Protein AF-A0A6I1VU83-F1 (afdb_monomer)

pLDDT: mean 88.26, std 11.12, range [54.12, 98.25]

Nearest PDB structures (foldseek):
  5idm-assembly2_B  TM=8.185E-01  e=9.676E-09  Caulobacter vibrioides
  8vc9-assembly3_F  TM=8.197E-01  e=4.153E-09  Leptospira interrogans serovar Copenhageni
  8g3a-assembly1_E  TM=8.175E-01  e=7.106E-08  Bacillus subtilis subsp. subtilis str. 168
  8upk-assembly1_A  TM=7.987E-01  e=4.353E-07  Stigmatella aurantiaca
  7ebg-assembly1_B  TM=7.450E-01  e=4.880E-06  Homo sapiens

Secondary structure (DSSP, 8-state):
---S-EES-HHHHHHHHHHHHHHHHHH-SSS-EEEEEEEEEE-SSEEEEEEEEEE-SS---HHHHTTTTSTT---GGGTTS----S-HHHHHHHHHHHTT-EEEEEEETTTEEEEEEEEEEEEP-------SSPPPPS-EE----SSHHHHHHHHHHHHHTT-EE-

Foldseek 3Di:
DDDLDFDDDPPLVVLLVVLLVVVQVQFAPDDDWDWDKDWPDDDPWKTKIKIKIWHQGQWADPVCVVCLLPFQDDGPVCPPGPDDSSCSNVSSVVSQVVQVKDWDKDTDGNRTIMIMIIGITTDDPDPPDPNPDAADDQEEAEDDDPDPVVLVVVCVVNVVSNYNYD

Radius of gyration: 18.26 Å; Cα contacts (8 Å, |Δi|>4): 267; chains: 1; bounding box: 37×43×47 Å

Sequence (166 aa):
TVPEWLSGDVTRIRQILNNLLNNALKFTDNGKIVLRLKMDSRDDERVLLHWQVSDTGKGIAIEEQARLFEPFYQVESAKNVVAGTGLGLSICKRLMHLMNGSMRLVSEPGLGSSFTLYLPLEQVRDKEHPSPMGDLAPSVVYVVSPLRELAECYCGWLRRWGARAH

Structure (mmCIF, N/CA/C/O backbone):
data_AF-A0A6I1VU83-F1
#
_entry.id   AF-A0A6I1VU83-F1
#
loop_
_atom_site.group_PDB
_atom_site.id
_atom_site.type_symbol
_atom_site.label_atom_id
_atom_site.label_alt_id
_atom_site.label_comp_id
_atom_site.label_asym_id
_atom_site.label_entity_id
_atom_site.label_seq_id
_atom_site.pdbx_PDB_ins_code
_atom_site.Cartn_x
_atom_site.Cartn_y
_atom_site.Cartn_z
_atom_site.occupancy
_atom_site.B_iso_or_equiv
_atom_site.auth_seq_id
_atom_site.auth_comp_id
_atom_site.auth_asym_id
_atom_site.auth_atom_id
_atom_site.pdbx_PDB_model_num
ATOM 1 N N . THR A 1 1 ? 1.293 -4.653 -17.771 1.00 72.06 1 THR A N 1
ATOM 2 C CA . THR A 1 1 ? 2.085 -5.068 -16.592 1.00 72.06 1 THR A CA 1
ATOM 3 C C . THR A 1 1 ? 2.848 -3.865 -16.072 1.00 72.06 1 THR A C 1
ATOM 5 O O . THR A 1 1 ? 3.106 -2.955 -16.849 1.00 72.06 1 THR A O 1
ATOM 8 N N . VAL A 1 2 ? 3.140 -3.813 -14.770 1.00 84.62 2 VAL A N 1
ATOM 9 C CA . VAL A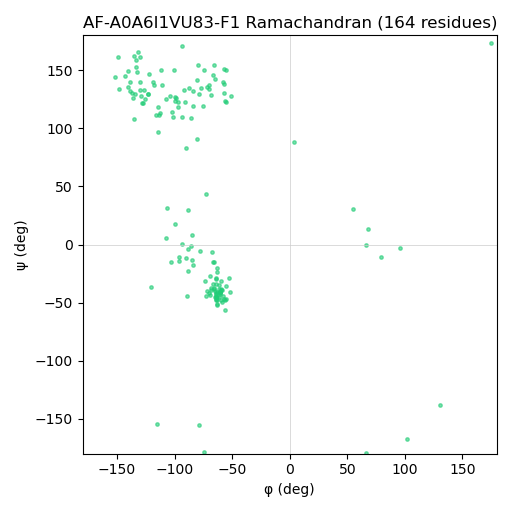 1 2 ? 3.918 -2.712 -14.169 1.00 84.62 2 VAL A CA 1
ATOM 10 C C . VAL A 1 2 ? 5.378 -2.816 -14.640 1.00 84.62 2 VAL A C 1
ATOM 12 O O . VAL A 1 2 ? 5.904 -3.935 -14.602 1.00 84.62 2 VAL A O 1
ATOM 15 N N . PRO A 1 3 ? 6.030 -1.718 -15.076 1.00 85.94 3 PRO A N 1
ATOM 16 C CA . PRO A 1 3 ? 7.446 -1.740 -15.449 1.00 85.94 3 PRO A CA 1
ATOM 17 C C . PRO A 1 3 ? 8.347 -2.271 -14.327 1.00 85.94 3 PRO A C 1
ATOM 19 O O . PRO A 1 3 ? 8.026 -2.142 -13.148 1.00 85.94 3 PRO A O 1
ATOM 22 N N . GLU A 1 4 ? 9.469 -2.892 -14.692 1.00 82.56 4 GLU A N 1
ATOM 23 C CA . GLU A 1 4 ? 10.449 -3.407 -13.721 1.00 82.56 4 GLU A CA 1
ATOM 24 C C . GLU A 1 4 ? 11.164 -2.276 -12.981 1.00 82.56 4 GLU A C 1
ATOM 26 O O . GLU A 1 4 ? 11.379 -2.364 -11.774 1.00 82.56 4 GLU A O 1
ATOM 31 N N . TRP A 1 5 ? 11.480 -1.207 -13.712 1.00 87.31 5 TRP A N 1
ATOM 32 C CA . TRP A 1 5 ? 12.282 -0.090 -13.241 1.00 87.31 5 TRP A CA 1
ATOM 33 C C . TRP A 1 5 ? 11.583 1.227 -13.547 1.00 87.31 5 TRP A C 1
ATOM 35 O O . TRP A 1 5 ? 11.084 1.452 -14.651 1.00 87.31 5 TRP A O 1
ATOM 45 N N . LEU A 1 6 ? 11.539 2.086 -12.536 1.00 91.94 6 LEU A N 1
ATOM 46 C CA . LEU A 1 6 ? 11.004 3.441 -12.585 1.00 91.94 6 LEU A CA 1
ATOM 47 C C . LEU A 1 6 ? 11.921 4.338 -11.753 1.00 91.94 6 LEU A C 1
ATOM 49 O O . LEU A 1 6 ? 12.518 3.882 -10.776 1.00 91.94 6 LEU A O 1
ATOM 53 N N . SER A 1 7 ? 12.015 5.605 -12.133 1.00 92.31 7 SER A N 1
ATOM 54 C CA . SER A 1 7 ? 12.770 6.617 -11.400 1.00 92.31 7 SER A CA 1
ATOM 55 C C . SER A 1 7 ? 11.863 7.329 -10.391 1.00 92.31 7 SER A C 1
ATOM 57 O O . SER A 1 7 ? 10.731 7.711 -10.702 1.00 92.31 7 SER A O 1
ATOM 59 N N . GLY A 1 8 ? 12.350 7.479 -9.157 1.00 92.50 8 GLY A N 1
ATOM 60 C CA . GLY A 1 8 ? 11.639 8.130 -8.058 1.00 92.50 8 GLY A CA 1
ATOM 61 C C . GLY A 1 8 ? 12.396 8.045 -6.730 1.00 92.50 8 GLY A C 1
ATOM 62 O O . GLY 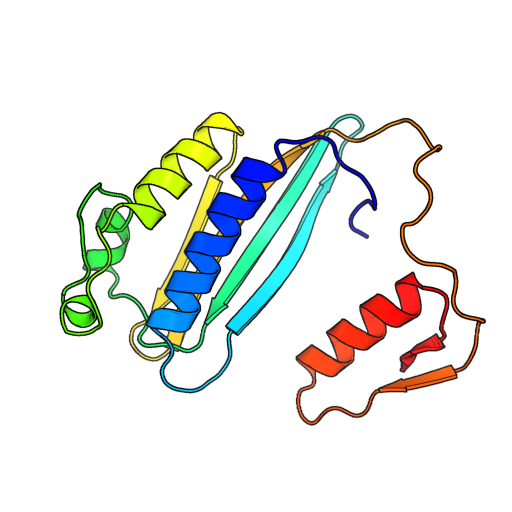A 1 8 ? 13.409 7.355 -6.612 1.00 92.50 8 GLY A O 1
ATOM 63 N N . ASP A 1 9 ? 11.895 8.728 -5.698 1.00 95.25 9 ASP A N 1
ATOM 64 C CA . ASP A 1 9 ? 12.505 8.699 -4.364 1.00 95.25 9 ASP A CA 1
ATOM 65 C C . ASP A 1 9 ? 12.089 7.436 -3.589 1.00 95.25 9 ASP A C 1
ATOM 67 O O . ASP A 1 9 ? 11.090 7.396 -2.861 1.00 95.25 9 ASP A O 1
ATOM 71 N N . VAL A 1 10 ? 12.893 6.382 -3.734 1.00 94.00 10 VAL A N 1
ATOM 72 C CA . VAL A 1 10 ? 12.683 5.078 -3.085 1.00 94.00 10 VAL A CA 1
ATOM 73 C C . VAL A 1 10 ? 12.563 5.204 -1.562 1.00 94.00 10 VAL A C 1
ATOM 75 O O . VAL A 1 10 ? 11.782 4.481 -0.937 1.00 94.00 10 VAL A O 1
ATOM 78 N N . THR A 1 11 ? 13.312 6.123 -0.947 1.00 95.94 11 THR A N 1
ATOM 79 C CA . THR A 1 11 ? 13.321 6.292 0.511 1.00 95.94 11 THR A CA 1
ATOM 80 C C . THR A 1 11 ? 11.991 6.856 0.993 1.00 95.94 11 THR A C 1
ATOM 82 O O . THR A 1 11 ? 11.426 6.348 1.964 1.00 95.94 11 THR A O 1
ATOM 85 N N . ARG A 1 12 ? 11.445 7.862 0.299 1.00 96.50 12 ARG A N 1
ATOM 86 C CA . ARG A 1 12 ? 10.154 8.472 0.662 1.00 96.50 12 ARG A CA 1
ATOM 87 C C . ARG A 1 12 ? 8.977 7.565 0.359 1.00 96.50 12 ARG A C 1
ATOM 89 O O . ARG A 1 12 ? 8.090 7.453 1.201 1.00 96.50 12 ARG A O 1
ATOM 96 N N . ILE A 1 13 ? 8.998 6.853 -0.766 1.00 96.62 13 ILE A N 1
ATOM 97 C CA . ILE A 1 13 ? 7.967 5.856 -1.082 1.00 96.62 13 ILE A CA 1
ATOM 98 C C . ILE A 1 13 ? 7.933 4.780 0.010 1.00 96.62 13 ILE A C 1
ATOM 100 O O . ILE A 1 13 ? 6.878 4.518 0.588 1.00 96.62 13 ILE A O 1
ATOM 104 N N . ARG A 1 14 ? 9.094 4.218 0.375 1.00 96.19 14 ARG A N 1
ATOM 105 C CA . ARG A 1 14 ? 9.196 3.233 1.463 1.00 96.19 14 ARG A CA 1
ATOM 106 C C . ARG A 1 14 ? 8.707 3.799 2.796 1.00 96.19 14 ARG A C 1
ATOM 108 O O . ARG A 1 14 ? 8.029 3.096 3.536 1.00 96.19 14 ARG A O 1
ATOM 115 N N . GLN A 1 15 ? 9.012 5.061 3.094 1.00 96.38 15 GLN A N 1
ATOM 116 C CA . GLN A 1 15 ? 8.552 5.728 4.312 1.00 96.38 15 GLN A CA 1
ATOM 117 C C . GLN A 1 15 ? 7.019 5.807 4.383 1.00 96.38 15 GLN A C 1
ATOM 119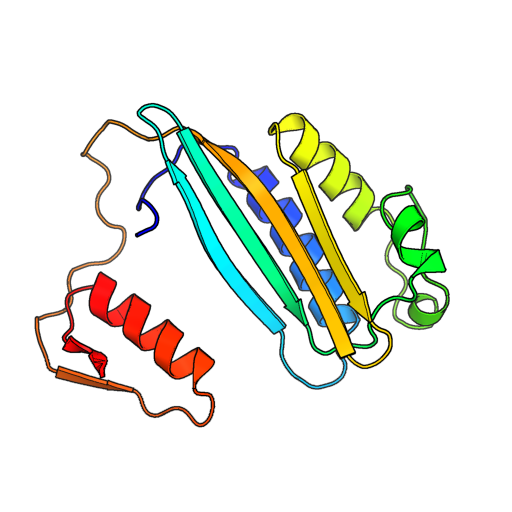 O O . GLN A 1 15 ? 6.451 5.483 5.427 1.00 96.38 15 GLN A O 1
ATOM 124 N N . ILE A 1 16 ? 6.352 6.190 3.287 1.00 96.75 16 ILE A N 1
ATOM 125 C CA . ILE A 1 16 ? 4.882 6.229 3.220 1.00 96.75 16 ILE A CA 1
ATOM 126 C C . ILE A 1 16 ? 4.311 4.820 3.397 1.00 96.75 16 ILE A C 1
ATOM 128 O O . ILE A 1 16 ? 3.467 4.604 4.264 1.00 96.75 16 ILE A O 1
ATOM 132 N N . LEU A 1 17 ? 4.801 3.845 2.625 1.00 97.38 17 LEU A N 1
ATOM 133 C CA . LEU A 1 17 ? 4.292 2.470 2.669 1.00 97.38 17 LEU A CA 1
ATOM 134 C C . LEU A 1 17 ? 4.467 1.832 4.049 1.00 97.38 17 LEU A C 1
ATOM 136 O O . LEU A 1 17 ? 3.526 1.230 4.559 1.00 97.38 17 LEU A O 1
ATOM 140 N N . ASN A 1 18 ? 5.622 2.020 4.688 1.00 95.81 18 ASN A N 1
ATOM 141 C CA . ASN A 1 18 ? 5.858 1.534 6.046 1.00 95.81 18 ASN A CA 1
ATOM 142 C C . ASN A 1 18 ? 4.897 2.172 7.047 1.00 95.81 18 ASN A C 1
ATOM 144 O O . ASN A 1 18 ? 4.432 1.492 7.956 1.00 95.81 18 ASN A O 1
ATOM 148 N N . ASN A 1 19 ? 4.570 3.458 6.897 1.00 94.94 19 ASN A N 1
ATOM 149 C CA . ASN A 1 19 ? 3.601 4.084 7.785 1.00 94.94 19 ASN A CA 1
ATOM 150 C C . ASN A 1 19 ? 2.201 3.480 7.623 1.00 94.94 19 ASN A C 1
ATOM 152 O O . ASN A 1 19 ? 1.569 3.151 8.623 1.00 94.94 19 ASN A O 1
ATOM 156 N N . LEU A 1 20 ? 1.749 3.288 6.382 1.00 96.19 20 LEU A N 1
ATOM 157 C CA . LEU A 1 20 ? 0.449 2.678 6.103 1.00 96.19 20 LEU A CA 1
ATOM 158 C C . LEU A 1 20 ? 0.384 1.228 6.604 1.00 96.19 20 LEU A C 1
ATOM 160 O O . LEU A 1 20 ? -0.582 0.856 7.265 1.00 96.19 20 LEU A O 1
ATOM 164 N N . LEU A 1 21 ? 1.427 0.430 6.356 1.00 96.56 21 LEU A N 1
ATOM 165 C CA . LEU A 1 21 ? 1.519 -0.958 6.823 1.00 96.56 21 LEU A CA 1
ATOM 166 C C . LEU A 1 21 ? 1.568 -1.056 8.351 1.00 96.56 21 LEU A C 1
ATOM 168 O O . LEU A 1 21 ? 0.892 -1.901 8.928 1.00 96.56 21 LEU A O 1
ATOM 172 N N . ASN A 1 22 ? 2.321 -0.178 9.016 1.00 93.31 22 ASN A N 1
ATOM 173 C CA . ASN A 1 22 ? 2.373 -0.147 10.477 1.00 93.31 22 ASN A CA 1
ATOM 174 C C . ASN A 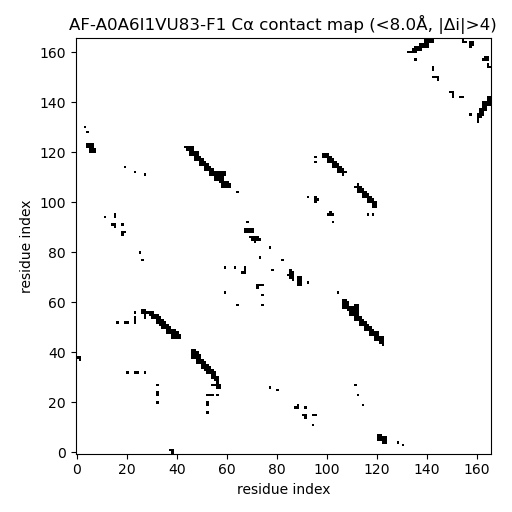1 22 ? 1.029 0.263 11.085 1.00 93.31 22 ASN A C 1
ATOM 176 O O . ASN A 1 22 ? 0.642 -0.293 12.109 1.00 93.31 22 ASN A O 1
ATOM 180 N N . ASN A 1 23 ? 0.300 1.194 10.460 1.00 92.38 23 ASN A N 1
ATOM 181 C CA . ASN A 1 23 ? -1.059 1.526 10.890 1.00 92.38 23 ASN A CA 1
ATOM 182 C C . ASN A 1 23 ? -1.981 0.306 10.732 1.00 92.38 23 ASN A C 1
ATOM 184 O O . ASN A 1 23 ? -2.660 -0.062 11.684 1.00 92.38 23 ASN A O 1
ATOM 188 N N . ALA A 1 24 ? -1.944 -0.368 9.579 1.00 94.12 24 ALA A N 1
ATOM 189 C CA . ALA A 1 24 ? -2.725 -1.580 9.339 1.00 94.12 24 ALA A CA 1
ATOM 190 C C . ALA A 1 24 ? -2.426 -2.678 10.380 1.00 94.12 24 ALA A C 1
ATOM 192 O O . ALA A 1 24 ? -3.355 -3.234 10.962 1.00 94.12 24 ALA A O 1
ATOM 193 N N . LEU A 1 25 ? -1.144 -2.940 10.674 1.00 92.69 25 LEU A N 1
ATOM 194 C CA . LEU A 1 25 ? -0.708 -3.906 11.695 1.00 92.69 25 LEU A CA 1
ATOM 195 C C . LEU A 1 25 ? -1.166 -3.511 13.097 1.00 92.69 25 LEU A C 1
ATOM 197 O O . LEU A 1 25 ? -1.603 -4.360 13.865 1.00 92.69 25 LEU A O 1
ATOM 201 N N . LYS A 1 26 ? -1.088 -2.222 13.432 1.00 88.94 26 LYS A N 1
ATOM 202 C CA . LYS A 1 26 ? -1.486 -1.713 14.745 1.00 88.94 26 LYS A CA 1
ATOM 203 C C . LYS A 1 26 ? -2.993 -1.844 14.998 1.00 88.94 26 LYS A C 1
ATOM 205 O O . LYS A 1 26 ? -3.395 -2.015 16.146 1.00 88.94 26 LYS A O 1
ATOM 210 N N . PHE A 1 27 ? -3.822 -1.702 13.964 1.00 89.88 27 PHE A N 1
ATOM 211 C CA . PHE A 1 27 ? -5.283 -1.612 14.102 1.00 89.88 27 PHE A CA 1
ATOM 212 C C . PHE A 1 27 ? -6.045 -2.856 13.630 1.00 89.88 27 PHE A C 1
ATOM 214 O O . PHE A 1 27 ? -7.280 -2.861 13.657 1.00 89.88 27 PHE A O 1
ATOM 221 N N . THR A 1 28 ? -5.321 -3.911 13.254 1.00 93.06 28 THR A N 1
ATOM 222 C CA . THR A 1 28 ? -5.880 -5.212 12.873 1.00 93.06 28 THR A CA 1
ATOM 223 C C . THR A 1 28 ? -5.461 -6.262 13.888 1.00 93.06 28 THR A C 1
ATOM 225 O O . THR A 1 28 ? -4.370 -6.814 13.796 1.00 93.06 28 THR A O 1
ATOM 228 N N . ASP A 1 29 ? -6.338 -6.542 14.853 1.00 89.38 29 ASP A N 1
ATOM 229 C CA . ASP A 1 29 ? -6.063 -7.532 15.903 1.00 89.38 29 ASP A CA 1
ATOM 230 C C . ASP A 1 29 ? -6.055 -8.964 15.332 1.00 89.38 29 ASP A C 1
ATOM 232 O O . ASP A 1 29 ? -5.194 -9.773 15.662 1.00 89.38 29 ASP A O 1
ATOM 236 N N . ASN A 1 30 ? -7.004 -9.269 14.441 1.00 89.88 30 ASN A N 1
ATOM 237 C CA . ASN A 1 30 ? -7.094 -10.527 13.701 1.00 89.88 30 ASN A CA 1
ATOM 238 C C . ASN A 1 30 ? -7.590 -10.252 12.279 1.00 89.88 30 ASN A C 1
ATOM 240 O O . ASN A 1 30 ? -8.441 -9.388 12.074 1.00 89.88 30 ASN A O 1
ATOM 244 N N . GLY A 1 31 ? -7.098 -11.016 11.304 1.00 91.50 31 GLY A N 1
ATOM 245 C CA . GLY A 1 31 ? -7.550 -10.930 9.918 1.00 91.50 31 GLY A CA 1
ATOM 246 C C . GLY A 1 31 ? -6.394 -10.828 8.935 1.00 91.50 31 GLY A C 1
ATOM 247 O O . GLY A 1 31 ? -5.408 -11.553 9.064 1.00 91.50 31 GLY A O 1
ATOM 248 N N . LYS A 1 32 ? -6.528 -9.970 7.920 1.00 91.75 32 LYS A N 1
ATOM 249 C CA . LYS A 1 32 ? -5.548 -9.864 6.834 1.00 91.75 32 LYS A CA 1
ATOM 250 C C . LYS A 1 32 ? -5.165 -8.426 6.534 1.00 91.75 32 LYS A C 1
ATOM 252 O O . LYS A 1 32 ? -5.987 -7.519 6.615 1.00 91.75 32 LYS A O 1
ATOM 257 N N . ILE A 1 33 ? -3.916 -8.262 6.113 1.00 94.62 33 ILE A N 1
ATOM 258 C CA . ILE A 1 33 ? -3.375 -7.022 5.563 1.00 94.62 33 ILE A CA 1
ATOM 259 C C . ILE A 1 33 ? -2.827 -7.348 4.180 1.00 94.62 33 ILE A C 1
ATOM 261 O O . ILE A 1 33 ? -2.076 -8.308 4.011 1.00 94.62 33 ILE A O 1
ATOM 265 N N . VAL A 1 34 ? -3.218 -6.565 3.180 1.00 93.50 34 VAL A N 1
ATOM 266 C CA . VAL A 1 34 ? -2.875 -6.797 1.778 1.00 93.50 34 VAL A CA 1
ATOM 267 C C . VAL A 1 34 ? -2.285 -5.524 1.184 1.00 93.50 34 VAL A C 1
ATOM 269 O O . VAL A 1 34 ? -2.945 -4.487 1.150 1.00 93.50 34 VAL A O 1
ATOM 272 N N . LEU A 1 35 ? -1.056 -5.622 0.670 1.00 94.75 35 LEU A N 1
ATOM 273 C CA . LEU A 1 35 ? -0.431 -4.598 -0.164 1.00 94.75 35 LEU A CA 1
ATOM 274 C C . LEU A 1 35 ? -0.569 -4.993 -1.637 1.00 94.75 35 LEU A C 1
ATOM 276 O O . LEU A 1 35 ? -0.159 -6.083 -2.036 1.00 94.75 35 LEU A O 1
ATOM 280 N N . ARG A 1 36 ? -1.120 -4.099 -2.456 1.00 92.50 36 ARG A N 1
ATOM 281 C CA . ARG A 1 36 ? -1.230 -4.268 -3.909 1.00 92.50 36 ARG A CA 1
ATOM 282 C C . ARG A 1 36 ? -0.541 -3.116 -4.619 1.00 92.50 36 ARG A C 1
ATOM 284 O O . ARG A 1 36 ? -0.582 -1.990 -4.140 1.00 92.50 36 ARG A O 1
ATOM 291 N N . LEU A 1 37 ? 0.036 -3.408 -5.778 1.00 93.25 37 LEU A N 1
ATOM 292 C CA . LEU A 1 37 ? 0.566 -2.419 -6.705 1.00 93.25 37 LEU A CA 1
ATOM 293 C C . LEU A 1 37 ? -0.111 -2.609 -8.057 1.00 93.25 37 LEU A C 1
ATOM 295 O O . LEU A 1 37 ? -0.142 -3.725 -8.582 1.00 93.25 37 LEU A O 1
ATOM 299 N N . LYS A 1 38 ? -0.640 -1.529 -8.623 1.00 92.81 38 LYS A N 1
ATOM 300 C CA . LYS A 1 38 ? -1.172 -1.512 -9.986 1.00 92.81 38 LYS A CA 1
ATOM 301 C C . LYS A 1 38 ? -0.708 -0.262 -10.720 1.00 92.81 38 LYS A C 1
ATOM 303 O O . LYS A 1 38 ? -0.254 0.705 -10.116 1.00 92.81 38 LYS A O 1
ATOM 308 N N . MET A 1 39 ? -0.822 -0.327 -12.038 1.00 94.38 39 MET A N 1
ATOM 309 C CA . MET A 1 39 ? -0.613 0.789 -12.946 1.00 94.38 39 MET A CA 1
ATOM 310 C C . MET A 1 39 ? -1.971 1.217 -13.485 1.00 94.38 39 MET A C 1
ATOM 312 O O . MET A 1 39 ? -2.682 0.374 -14.033 1.00 94.38 39 MET A O 1
ATOM 316 N N . ASP A 1 40 ? -2.301 2.495 -13.331 1.00 94.00 40 ASP A N 1
ATOM 317 C CA . ASP A 1 40 ? -3.552 3.072 -13.832 1.00 94.00 40 ASP A CA 1
ATOM 318 C C . ASP A 1 40 ? -3.394 3.583 -15.258 1.00 94.00 40 ASP A C 1
ATOM 320 O O . ASP A 1 40 ? -4.234 3.323 -16.116 1.00 94.00 40 ASP A O 1
ATOM 324 N N . SER A 1 41 ? -2.294 4.281 -15.529 1.00 93.88 41 SER A N 1
ATOM 325 C CA . SER A 1 41 ? -1.988 4.815 -16.851 1.00 93.88 41 SER A CA 1
ATOM 326 C C . SER A 1 41 ? -0.484 4.881 -17.089 1.00 93.88 41 SER A C 1
ATOM 328 O O . SER A 1 41 ? 0.329 4.803 -16.163 1.00 93.88 41 SER A O 1
ATOM 330 N N . ARG A 1 42 ? -0.118 4.987 -18.364 1.00 93.44 42 ARG A N 1
ATOM 331 C CA . ARG A 1 4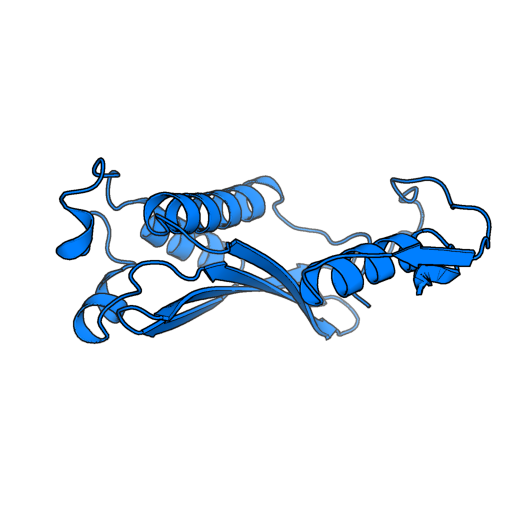2 ? 1.255 5.101 -18.847 1.00 93.44 42 ARG A CA 1
ATOM 332 C C . ARG A 1 42 ? 1.252 5.943 -20.115 1.00 93.44 42 ARG A C 1
ATOM 334 O O . ARG A 1 42 ? 0.435 5.681 -20.995 1.00 93.44 42 ARG A O 1
ATOM 341 N N . ASP A 1 43 ? 2.167 6.897 -20.193 1.00 89.94 43 ASP A N 1
ATOM 342 C CA . ASP A 1 43 ? 2.497 7.638 -21.416 1.00 89.94 43 ASP A CA 1
ATOM 343 C C . ASP A 1 43 ? 3.954 7.337 -21.834 1.00 89.94 43 ASP A C 1
ATOM 345 O O . ASP A 1 43 ? 4.449 6.251 -21.528 1.00 89.94 43 ASP A O 1
ATOM 349 N N . ASP A 1 44 ? 4.634 8.2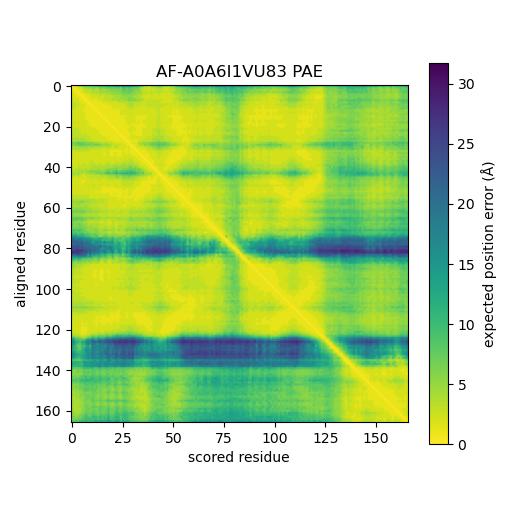27 -22.561 1.00 87.12 44 ASP A N 1
ATOM 350 C CA . ASP A 1 44 ? 6.022 8.034 -23.021 1.00 87.12 44 ASP A CA 1
ATOM 351 C C . ASP A 1 44 ? 7.092 8.440 -21.984 1.00 87.12 44 ASP A C 1
ATOM 353 O O . ASP A 1 44 ? 8.281 8.130 -22.135 1.00 87.12 44 ASP A O 1
ATOM 357 N N . GLU A 1 45 ? 6.701 9.148 -20.925 1.00 91.56 45 GLU A N 1
ATOM 358 C CA . GLU A 1 45 ? 7.610 9.702 -19.916 1.00 91.56 45 GLU A CA 1
ATOM 359 C C . GLU A 1 45 ? 7.314 9.178 -18.518 1.00 91.56 45 GLU A C 1
ATOM 361 O O . GLU A 1 45 ? 8.231 8.937 -17.734 1.00 91.56 45 GLU A O 1
ATOM 366 N N . ARG A 1 46 ? 6.040 8.976 -18.190 1.00 94.06 46 ARG A N 1
ATOM 367 C CA . ARG A 1 46 ? 5.568 8.709 -16.838 1.00 94.06 46 ARG A CA 1
ATOM 368 C C . ARG A 1 46 ? 4.586 7.548 -16.789 1.00 94.06 46 ARG A C 1
ATOM 370 O O . ARG A 1 46 ? 3.959 7.146 -17.769 1.00 94.06 46 ARG A O 1
ATOM 377 N N . VAL A 1 47 ? 4.484 6.987 -15.594 1.00 95.81 47 VAL A N 1
ATOM 378 C CA . VAL A 1 47 ? 3.537 5.940 -15.229 1.00 95.81 47 VAL A CA 1
ATOM 379 C C . VAL A 1 47 ? 2.821 6.377 -13.970 1.00 95.81 47 VAL A C 1
ATOM 381 O O . VAL A 1 47 ? 3.466 6.702 -12.974 1.00 95.81 47 VAL A O 1
ATOM 384 N N . LEU A 1 48 ? 1.492 6.343 -13.990 1.00 97.00 48 LEU A N 1
ATOM 385 C CA . LEU A 1 48 ? 0.702 6.505 -12.781 1.00 97.00 48 LEU A CA 1
ATOM 386 C C . LEU A 1 48 ? 0.558 5.142 -12.109 1.00 97.00 48 LEU A C 1
ATOM 388 O O . LEU A 1 48 ? -0.142 4.254 -12.605 1.00 97.00 48 LEU A O 1
ATOM 392 N N . LEU A 1 49 ? 1.238 4.976 -10.979 1.00 96.88 49 LEU A N 1
ATOM 393 C CA . LEU A 1 49 ? 1.100 3.802 -10.130 1.00 96.88 49 LEU A CA 1
ATOM 394 C C . LEU A 1 49 ? 0.203 4.103 -8.944 1.00 96.88 49 LEU A C 1
ATOM 396 O O . LEU A 1 49 ? 0.218 5.217 -8.418 1.00 96.88 49 LEU A O 1
ATOM 400 N N . HIS A 1 50 ? -0.493 3.073 -8.466 1.00 96.88 50 HIS A N 1
ATOM 401 C CA . HIS A 1 50 ? -1.085 3.112 -7.144 1.00 96.88 50 HIS A CA 1
ATOM 402 C C . HIS A 1 50 ? -0.696 1.917 -6.279 1.00 96.88 50 HIS A C 1
ATOM 404 O O . HIS A 1 50 ? -0.777 0.756 -6.694 1.00 96.88 50 HIS A O 1
ATOM 410 N N . TRP A 1 51 ? -0.310 2.220 -5.040 1.00 97.56 51 TRP A N 1
ATOM 411 C CA . TRP A 1 51 ? -0.141 1.245 -3.972 1.00 97.56 51 TRP A CA 1
ATOM 412 C C . TRP A 1 51 ? -1.366 1.281 -3.079 1.00 97.56 51 TRP A C 1
ATOM 414 O O . TRP A 1 51 ? -1.728 2.335 -2.564 1.00 97.56 51 TRP A O 1
ATOM 424 N N . GLN A 1 52 ? -1.981 0.128 -2.863 1.00 97.69 52 GLN A N 1
ATOM 425 C CA . GLN A 1 52 ? -3.133 -0.013 -1.988 1.00 97.69 52 GLN A CA 1
ATOM 426 C C . GLN A 1 52 ? -2.759 -0.887 -0.793 1.00 97.69 52 GLN A C 1
ATOM 428 O O . GLN A 1 52 ? -2.430 -2.057 -0.975 1.00 97.69 52 GLN A O 1
ATOM 433 N N . VAL A 1 53 ? -2.837 -0.328 0.414 1.00 97.94 53 VAL A N 1
ATOM 434 C CA . VAL A 1 53 ? -2.739 -1.057 1.685 1.00 97.94 53 VAL A CA 1
ATOM 435 C C . VAL A 1 53 ? -4.149 -1.208 2.229 1.00 97.94 53 VAL A C 1
ATOM 437 O O . VAL A 1 53 ? -4.789 -0.208 2.541 1.00 97.94 53 VAL A O 1
ATOM 440 N N . SER A 1 54 ? -4.640 -2.444 2.292 1.00 97.12 54 SER A N 1
ATOM 441 C CA . SER A 1 54 ? -5.962 -2.759 2.841 1.00 97.12 54 SER A CA 1
ATOM 442 C C . SER A 1 54 ? -5.846 -3.683 4.038 1.00 97.12 54 SER A C 1
ATOM 444 O O . SER A 1 54 ? -5.067 -4.632 4.001 1.00 97.12 54 SER A O 1
ATOM 446 N N . ASP A 1 55 ? -6.648 -3.432 5.057 1.00 96.62 55 ASP A N 1
ATOM 447 C CA . ASP A 1 55 ? -6.741 -4.223 6.271 1.00 96.62 55 ASP A CA 1
ATOM 448 C C . ASP A 1 55 ? -8.196 -4.570 6.595 1.00 96.62 55 ASP A C 1
ATOM 450 O O . ASP A 1 55 ? -9.120 -3.943 6.080 1.00 96.62 55 ASP A O 1
ATOM 454 N N . THR A 1 56 ? -8.392 -5.584 7.434 1.00 96.31 56 THR A N 1
ATOM 455 C CA . THR A 1 56 ? -9.703 -5.973 7.982 1.00 96.31 56 THR A CA 1
ATOM 456 C C . THR A 1 56 ? -9.820 -5.586 9.457 1.00 96.31 56 THR A C 1
ATOM 458 O O . THR A 1 56 ? -10.389 -6.332 10.252 1.00 96.31 56 THR A O 1
ATOM 461 N N . GLY A 1 57 ? -9.168 -4.491 9.852 1.00 94.12 57 GLY A N 1
ATOM 462 C CA . GLY A 1 57 ? -9.115 -4.029 11.229 1.00 94.12 57 GLY A CA 1
ATOM 463 C C . GLY A 1 57 ? -10.385 -3.306 11.666 1.00 94.12 57 GLY A C 1
ATOM 464 O O . GLY A 1 57 ? -11.473 -3.483 11.123 1.00 94.12 57 GLY A O 1
ATOM 465 N N . LYS A 1 58 ? -10.242 -2.436 12.667 1.00 92.25 58 LYS A N 1
ATOM 466 C CA . LYS A 1 58 ? -11.374 -1.740 13.311 1.00 92.25 58 LYS A CA 1
ATOM 467 C C . LYS A 1 58 ? -12.108 -0.752 12.400 1.00 92.25 58 LYS A C 1
ATOM 469 O O . LYS A 1 58 ? -13.217 -0.344 12.735 1.00 92.25 58 LYS A O 1
ATOM 474 N N . GLY A 1 59 ? -11.516 -0.379 11.266 1.00 93.69 59 GLY A N 1
ATOM 475 C CA . GLY A 1 59 ? -12.043 0.674 10.403 1.00 93.69 59 GLY A CA 1
ATOM 476 C C . GLY A 1 59 ? -12.005 2.056 11.061 1.00 93.69 59 GLY A C 1
ATOM 477 O O . GLY A 1 59 ? -11.512 2.221 12.179 1.00 93.69 59 GLY A O 1
ATOM 478 N N . ILE A 1 60 ? -12.489 3.064 10.340 1.00 93.56 60 ILE A N 1
ATOM 479 C CA . ILE A 1 60 ? -12.447 4.471 10.745 1.00 93.56 60 ILE A CA 1
ATOM 480 C C . ILE A 1 60 ? -13.799 5.115 10.442 1.00 93.56 60 ILE A C 1
ATOM 482 O O . ILE A 1 60 ? -14.275 5.074 9.304 1.00 93.56 60 ILE A O 1
ATOM 486 N N . ALA A 1 61 ? -14.402 5.736 11.456 1.00 93.88 61 ALA A N 1
ATOM 487 C CA . ALA A 1 61 ? -15.678 6.429 11.332 1.00 93.88 61 ALA A CA 1
ATOM 488 C C . ALA A 1 61 ? -15.564 7.638 10.390 1.00 93.88 61 ALA A C 1
ATOM 490 O O . ALA A 1 61 ? -14.534 8.315 10.365 1.00 93.88 61 ALA A O 1
ATOM 491 N N . ILE A 1 62 ? -16.602 7.897 9.588 1.00 92.88 62 ILE A N 1
ATOM 492 C CA . ILE A 1 62 ? -16.562 8.889 8.501 1.00 92.88 62 ILE A CA 1
ATOM 493 C C . ILE A 1 62 ? -16.242 10.303 9.008 1.00 92.88 62 ILE A C 1
ATOM 495 O O . ILE A 1 62 ? -15.551 11.063 8.329 1.00 92.88 62 ILE A O 1
ATOM 499 N N . GLU A 1 63 ? -16.664 10.627 10.229 1.00 91.94 63 GLU A N 1
ATOM 500 C CA . GLU A 1 63 ? -16.448 11.917 10.884 1.00 91.94 63 GLU A CA 1
ATOM 501 C C . GLU A 1 63 ? -14.970 12.138 11.248 1.00 91.94 63 GLU A C 1
ATOM 503 O O . GLU A 1 63 ? -14.493 13.273 11.291 1.00 91.94 63 GLU A O 1
ATOM 508 N N . GLU A 1 64 ? -14.220 11.055 11.474 1.00 90.25 64 GLU A N 1
ATOM 509 C CA . GLU A 1 64 ? -12.799 11.093 11.833 1.00 90.25 64 GLU A CA 1
ATOM 510 C C . GLU A 1 64 ? -11.888 11.102 10.591 1.00 90.25 64 GLU A C 1
ATOM 512 O O . GLU A 1 64 ? -10.760 11.599 10.646 1.00 90.25 64 GLU A O 1
ATOM 517 N N . GLN A 1 65 ? -12.376 10.618 9.440 1.00 91.56 65 GLN A N 1
ATOM 518 C CA . GLN A 1 65 ? -11.576 10.436 8.218 1.00 91.56 65 GLN A CA 1
ATOM 519 C C . GLN A 1 65 ? -10.959 11.738 7.689 1.00 91.56 65 GLN A C 1
ATOM 521 O O . GLN A 1 65 ? -9.800 11.744 7.265 1.00 91.56 65 GLN A O 1
ATOM 526 N N . ALA A 1 66 ? -11.693 12.854 7.748 1.00 88.31 66 ALA A N 1
ATOM 527 C CA . ALA A 1 66 ? -11.213 14.151 7.260 1.00 88.31 66 ALA A CA 1
ATOM 528 C C . ALA A 1 66 ? -9.991 14.667 8.044 1.00 88.31 66 ALA A C 1
ATOM 530 O O . ALA A 1 66 ? -9.137 15.366 7.492 1.00 88.31 66 ALA A O 1
ATOM 531 N N . ARG A 1 67 ? -9.893 14.290 9.322 1.00 89.50 67 ARG A N 1
ATOM 532 C CA . ARG A 1 67 ? -8.896 14.796 10.269 1.00 89.50 67 ARG A CA 1
ATOM 533 C C . ARG A 1 67 ? -7.673 13.898 10.406 1.00 89.50 67 ARG A C 1
ATOM 535 O O . ARG A 1 67 ? -6.665 14.331 10.947 1.00 89.50 67 ARG A O 1
ATOM 542 N N . LEU A 1 68 ? -7.702 12.680 9.858 1.00 89.94 68 LEU A N 1
ATOM 543 C CA . LEU A 1 68 ? -6.595 11.709 9.928 1.00 89.94 68 LEU A CA 1
ATOM 544 C C . LEU A 1 68 ? -5.238 12.252 9.473 1.00 89.94 68 LEU A C 1
ATOM 546 O O . LEU A 1 68 ? -4.194 11.775 9.912 1.00 89.94 68 LEU A O 1
ATOM 550 N N . PHE A 1 69 ? -5.249 13.222 8.562 1.00 89.50 69 PHE A N 1
ATOM 551 C CA . PHE A 1 69 ? -4.039 13.827 8.021 1.00 89.50 69 PHE A CA 1
ATOM 552 C C . PHE A 1 69 ? -3.600 15.096 8.769 1.00 89.50 69 PHE A C 1
ATOM 554 O O . PHE A 1 69 ? -2.597 15.704 8.384 1.00 89.50 69 PHE A O 1
ATOM 561 N N . GLU A 1 70 ? -4.330 15.514 9.806 1.00 89.75 70 GLU A N 1
ATOM 562 C CA . GLU A 1 70 ? -3.930 16.595 10.705 1.00 89.75 70 GLU A CA 1
ATOM 563 C C . GLU A 1 70 ? -2.767 16.127 11.599 1.00 89.75 70 GLU A C 1
ATOM 565 O O . GLU A 1 70 ? -2.794 15.014 12.131 1.00 89.75 70 GLU A O 1
ATOM 570 N N . PRO A 1 71 ? -1.720 16.947 11.790 1.00 86.25 71 PRO A N 1
ATOM 571 C CA . PRO A 1 71 ? -0.652 16.626 12.730 1.00 86.25 71 PRO A CA 1
ATOM 572 C C . PRO A 1 71 ? -1.187 16.395 14.147 1.00 86.25 71 PRO A C 1
ATOM 574 O O . PRO A 1 71 ? -2.022 17.158 14.625 1.00 86.25 71 PRO A O 1
ATOM 577 N N . PHE A 1 72 ? -0.662 15.371 14.826 1.00 83.81 72 PHE A N 1
ATOM 578 C CA . PHE A 1 72 ? -1.002 14.993 16.207 1.00 83.81 72 PHE A CA 1
ATOM 579 C C . PHE A 1 72 ? -2.435 14.490 16.421 1.00 83.81 72 PHE A C 1
ATOM 581 O O . PHE A 1 72 ? -2.775 14.102 17.540 1.00 83.81 72 PHE A O 1
ATOM 588 N N . TYR A 1 73 ? -3.263 14.437 15.377 1.00 84.81 73 TYR A N 1
ATOM 589 C CA . TYR A 1 73 ? -4.603 13.885 15.490 1.00 84.81 73 TYR A CA 1
ATOM 590 C C . TYR A 1 73 ? -4.552 12.367 15.698 1.00 84.81 73 TYR A C 1
ATOM 592 O O . TYR A 1 73 ? -3.770 11.647 15.069 1.00 84.81 73 TYR A O 1
ATOM 600 N N . GLN A 1 74 ? -5.393 11.882 16.610 1.00 81.50 74 GLN A N 1
ATOM 601 C CA . GLN A 1 74 ? -5.574 10.465 16.892 1.00 81.50 74 GLN A CA 1
ATOM 602 C C . GLN A 1 74 ? -7.060 10.176 17.046 1.00 81.50 74 GLN A C 1
ATOM 604 O O . GLN A 1 74 ? -7.753 10.849 17.809 1.00 81.50 74 GLN A O 1
ATOM 609 N N . VAL A 1 75 ? -7.501 9.147 16.331 1.00 78.69 75 VAL A N 1
ATOM 610 C CA . VAL A 1 75 ? -8.853 8.588 16.386 1.00 78.69 75 VAL A CA 1
ATOM 611 C C . VAL A 1 75 ? -9.155 8.142 17.819 1.00 78.69 75 VAL A C 1
ATOM 613 O O . VAL A 1 75 ? -8.278 7.586 18.488 1.00 78.69 75 VAL A O 1
ATOM 616 N N . GLU A 1 76 ? -10.368 8.367 18.320 1.00 71.50 76 GLU A N 1
ATOM 617 C CA . GLU A 1 76 ? -10.689 8.076 19.728 1.00 71.50 76 GLU A CA 1
ATOM 618 C C . GLU A 1 76 ? -10.512 6.597 20.080 1.00 71.50 76 GLU A C 1
ATOM 620 O O . GLU A 1 76 ? -9.925 6.255 21.109 1.00 71.50 76 GLU A O 1
ATOM 625 N N . SER A 1 77 ? -10.928 5.721 19.165 1.00 64.81 77 SER A N 1
ATOM 626 C CA . SER A 1 77 ? -10.784 4.265 19.259 1.00 64.81 77 SER A CA 1
ATOM 627 C C . SER A 1 77 ? -9.321 3.797 19.280 1.00 64.81 77 SER A C 1
ATOM 629 O O . SER A 1 77 ? -9.024 2.700 19.759 1.00 64.81 77 SER A O 1
ATOM 631 N N . ALA A 1 78 ? -8.387 4.633 18.812 1.00 60.34 78 ALA A N 1
ATOM 632 C CA . ALA A 1 78 ? -6.956 4.353 18.778 1.00 60.34 78 ALA A CA 1
ATOM 633 C C . ALA A 1 78 ? -6.208 4.790 20.051 1.00 60.34 78 ALA A C 1
ATOM 635 O O . ALA A 1 78 ? -5.056 4.384 20.227 1.00 60.34 78 ALA A O 1
ATOM 636 N N . LYS A 1 79 ? -6.831 5.575 20.946 1.00 60.00 79 LYS A N 1
ATOM 637 C CA . LYS A 1 79 ? -6.188 6.114 22.165 1.00 60.00 79 LYS A CA 1
ATOM 638 C C . LYS A 1 79 ? -5.763 5.018 23.156 1.00 60.00 79 LYS A C 1
ATOM 640 O O . LYS A 1 79 ? -4.772 5.183 23.861 1.00 60.00 79 LYS A O 1
ATOM 645 N N . ASN A 1 80 ? -6.463 3.881 23.160 1.00 55.28 80 ASN A N 1
ATOM 646 C CA . ASN A 1 80 ? -6.207 2.753 24.067 1.00 55.28 80 ASN A CA 1
ATOM 647 C C . ASN A 1 80 ? -5.182 1.732 23.528 1.00 55.28 80 ASN A C 1
ATOM 649 O O . ASN A 1 80 ? -4.835 0.786 24.230 1.00 55.28 80 ASN A O 1
ATOM 653 N N . VAL A 1 81 ? -4.684 1.903 22.296 1.00 59.25 81 VAL A N 1
ATOM 654 C CA . VAL A 1 81 ? -3.680 1.025 21.669 1.00 59.25 81 VAL A CA 1
ATOM 655 C C . VAL A 1 81 ? -2.390 1.824 21.502 1.00 59.25 81 VAL A C 1
ATOM 657 O O . VAL A 1 81 ? -2.389 2.766 20.710 1.00 59.25 81 VAL A O 1
ATOM 660 N N . VAL A 1 82 ? -1.321 1.458 22.234 1.00 54.12 82 VAL A N 1
ATOM 661 C CA . VAL A 1 82 ? 0.042 2.062 22.250 1.00 54.12 82 VAL A CA 1
ATOM 662 C C . VAL A 1 82 ? 0.147 3.295 21.346 1.00 54.12 82 VAL A C 1
ATOM 664 O O . VAL A 1 82 ? 0.392 3.180 20.140 1.00 54.12 82 VAL A O 1
ATOM 667 N N . ALA A 1 83 ? -0.162 4.469 21.901 1.00 55.50 83 ALA A N 1
ATOM 668 C CA . ALA A 1 83 ? -0.345 5.696 21.134 1.00 55.50 83 ALA A CA 1
ATOM 669 C C . ALA A 1 83 ? 0.909 6.012 20.299 1.00 55.50 83 ALA A C 1
ATOM 671 O O . ALA A 1 83 ? 2.019 6.110 20.818 1.00 55.50 83 ALA A O 1
ATOM 672 N N . GLY A 1 84 ? 0.728 6.151 18.981 1.00 65.12 84 GLY A N 1
ATOM 673 C CA . GLY A 1 84 ? 1.760 6.746 18.129 1.00 65.12 84 GLY A CA 1
ATOM 674 C C . GLY A 1 84 ? 1.798 8.258 18.359 1.00 65.12 84 GLY A C 1
ATOM 675 O O . GLY A 1 84 ? 1.015 8.787 19.133 1.00 65.12 84 GLY A O 1
ATOM 676 N N . THR A 1 85 ? 2.650 8.998 17.657 1.00 70.38 85 THR A N 1
ATOM 677 C CA . THR A 1 85 ? 2.706 10.470 17.788 1.00 70.38 85 THR A CA 1
ATOM 678 C C . THR A 1 85 ? 1.586 11.208 17.040 1.00 70.38 85 THR A C 1
ATOM 680 O O . THR A 1 85 ? 1.501 12.428 17.120 1.00 70.38 85 THR A O 1
ATOM 683 N N . GLY A 1 86 ? 0.747 10.507 16.266 1.00 78.69 86 GLY A N 1
ATOM 684 C CA . GLY A 1 86 ? -0.224 11.135 15.352 1.00 78.69 86 GLY A CA 1
ATOM 685 C C . GLY A 1 86 ? 0.429 11.862 14.163 1.00 78.69 86 GLY A C 1
ATOM 686 O O . GLY A 1 86 ? -0.214 12.645 13.474 1.00 78.69 86 GLY A O 1
ATOM 687 N N . LEU A 1 87 ? 1.724 11.639 13.911 1.00 83.56 87 LEU A N 1
ATOM 688 C CA . LEU A 1 87 ? 2.460 12.301 12.824 1.00 83.56 87 LEU A CA 1
ATOM 689 C C . LEU A 1 87 ? 2.550 11.468 11.541 1.00 83.56 87 LEU A C 1
ATOM 691 O O . LEU A 1 87 ? 2.907 11.989 10.491 1.00 83.56 87 LEU A O 1
ATOM 695 N N . GLY A 1 88 ? 2.242 10.172 11.605 1.00 87.25 88 GLY A N 1
ATOM 696 C CA . GLY A 1 88 ? 2.456 9.247 10.492 1.00 87.25 88 GLY A CA 1
ATOM 697 C C . GLY A 1 88 ? 1.768 9.678 9.196 1.00 87.25 88 GLY A C 1
ATOM 698 O O . GLY A 1 88 ? 2.421 9.884 8.172 1.00 87.25 88 GLY A O 1
ATOM 699 N N . LEU A 1 89 ? 0.451 9.877 9.259 1.00 92.38 89 LEU A N 1
ATOM 700 C CA . LEU A 1 89 ? -0.356 10.217 8.089 1.00 92.38 89 LEU A CA 1
ATOM 701 C C . LEU A 1 89 ? -0.141 11.662 7.620 1.00 92.38 89 LEU A C 1
ATOM 703 O O . LEU A 1 89 ? -0.166 11.915 6.417 1.00 92.38 89 LEU A O 1
ATOM 707 N N . SER A 1 90 ? 0.157 12.602 8.521 1.00 92.31 90 SER A N 1
ATOM 708 C CA . SER A 1 90 ? 0.498 13.978 8.135 1.00 92.31 90 SER A CA 1
ATOM 709 C C . SER A 1 90 ? 1.853 14.053 7.413 1.00 92.31 90 SER A C 1
ATOM 711 O O . SER A 1 90 ? 1.981 14.763 6.411 1.00 92.31 90 SER A O 1
ATOM 713 N N . ILE A 1 91 ? 2.840 13.245 7.826 1.00 91.81 91 ILE A N 1
ATOM 714 C CA . ILE A 1 91 ? 4.096 13.054 7.083 1.00 91.81 91 ILE A CA 1
ATOM 715 C C . ILE A 1 91 ? 3.812 12.411 5.725 1.00 91.81 91 ILE A C 1
ATOM 717 O O . ILE A 1 91 ? 4.318 12.902 4.716 1.00 91.81 91 ILE A O 1
ATOM 721 N N . CYS A 1 92 ? 2.973 11.370 5.673 1.00 94.88 92 CYS A N 1
ATOM 722 C CA . CYS A 1 92 ? 2.583 10.750 4.406 1.00 94.88 92 CYS A CA 1
ATOM 723 C C . CYS A 1 92 ? 1.983 11.778 3.449 1.00 94.88 92 CYS A C 1
ATOM 725 O O . CYS A 1 92 ? 2.438 11.855 2.311 1.00 94.88 92 CYS A O 1
ATOM 727 N N . LYS A 1 93 ? 1.053 12.617 3.932 1.00 93.88 93 LYS A N 1
ATOM 728 C CA . LYS A 1 93 ? 0.432 13.702 3.162 1.00 93.88 93 LYS A CA 1
ATOM 729 C C . LYS A 1 93 ? 1.459 14.687 2.619 1.00 93.88 93 LYS A C 1
ATOM 731 O O . LYS A 1 93 ? 1.386 15.049 1.449 1.00 93.88 93 LYS A O 1
ATOM 736 N N . ARG A 1 94 ? 2.436 15.107 3.420 1.00 94.94 94 ARG A N 1
ATOM 737 C CA . ARG A 1 94 ? 3.490 16.009 2.938 1.00 94.94 94 ARG A CA 1
ATOM 738 C C . ARG A 1 94 ? 4.352 15.351 1.859 1.00 94.94 94 ARG A C 1
ATOM 740 O O . ARG A 1 94 ? 4.587 15.961 0.821 1.00 94.94 94 ARG A O 1
ATOM 747 N N . LEU A 1 95 ? 4.811 14.122 2.094 1.00 96.25 95 LEU A N 1
ATOM 748 C CA . LEU A 1 95 ? 5.691 13.410 1.166 1.00 96.25 95 LEU A CA 1
ATOM 749 C C . LEU A 1 95 ? 5.008 13.123 -0.171 1.00 96.25 95 LEU A C 1
ATOM 751 O O . LEU A 1 95 ? 5.602 13.378 -1.211 1.00 96.25 95 LEU A O 1
ATOM 755 N N . MET A 1 96 ? 3.755 12.661 -0.160 1.00 96.00 96 MET A N 1
ATOM 756 C CA . MET A 1 96 ? 3.009 12.440 -1.403 1.00 96.00 96 MET A CA 1
ATOM 757 C C . MET A 1 96 ? 2.845 13.737 -2.207 1.00 96.00 96 MET A C 1
ATOM 759 O O . MET A 1 96 ? 3.050 13.704 -3.411 1.00 96.00 96 MET A O 1
ATOM 763 N N . HIS A 1 97 ? 2.563 14.883 -1.569 1.00 95.88 97 HIS A N 1
ATOM 764 C CA . HIS A 1 97 ? 2.412 16.156 -2.288 1.00 95.88 97 HIS A CA 1
ATOM 765 C C . HIS A 1 97 ? 3.728 16.598 -2.936 1.00 95.88 97 HIS A C 1
ATOM 767 O O . HIS A 1 97 ? 3.720 17.049 -4.077 1.00 95.88 97 HIS A O 1
ATOM 773 N N . LEU A 1 98 ? 4.860 16.420 -2.242 1.00 96.50 98 LEU A N 1
ATOM 774 C CA . LEU A 1 98 ? 6.193 16.704 -2.795 1.00 96.50 98 LEU A CA 1
ATOM 775 C C . LEU A 1 98 ? 6.544 15.819 -3.998 1.00 96.50 98 LEU A C 1
ATOM 777 O O . LEU A 1 98 ? 7.374 16.207 -4.808 1.00 96.50 98 LEU A O 1
ATOM 781 N N . MET A 1 99 ? 5.916 14.650 -4.110 1.00 96.31 99 MET A N 1
ATOM 782 C CA . MET A 1 99 ? 6.073 13.720 -5.231 1.00 96.31 99 MET A CA 1
ATOM 783 C C . MET A 1 99 ? 4.919 13.823 -6.244 1.00 96.31 99 MET A C 1
ATOM 785 O O . MET A 1 99 ? 4.695 12.889 -7.009 1.00 96.31 99 MET A O 1
ATOM 789 N N . ASN A 1 100 ? 4.144 14.917 -6.220 1.00 96.44 100 ASN A N 1
ATOM 790 C CA . ASN A 1 100 ? 2.987 15.145 -7.098 1.00 96.44 100 ASN A CA 1
ATOM 791 C C . ASN A 1 100 ? 1.938 14.016 -7.053 1.00 96.44 100 ASN A C 1
ATOM 793 O O . ASN A 1 100 ? 1.255 13.728 -8.035 1.00 96.44 100 ASN A O 1
ATOM 797 N N . GLY A 1 101 ? 1.827 13.367 -5.898 1.00 96.75 101 GLY A N 1
ATOM 798 C CA . GLY A 1 101 ? 0.922 12.264 -5.634 1.00 96.75 101 GLY A CA 1
ATOM 799 C C . GLY A 1 101 ? -0.414 12.667 -5.036 1.00 96.75 101 GLY A C 1
ATOM 800 O O . GLY A 1 101 ? -0.614 13.784 -4.559 1.00 96.75 101 GLY A O 1
ATOM 801 N N . SER A 1 102 ? -1.309 11.687 -4.967 1.00 97.06 102 SER A N 1
ATOM 802 C CA . SER A 1 102 ? -2.574 11.779 -4.237 1.00 97.06 102 SER A CA 1
ATOM 803 C C . SER A 1 102 ? -2.784 10.539 -3.356 1.00 97.06 102 SER A C 1
ATOM 805 O O . SER A 1 102 ? -2.070 9.544 -3.474 1.00 97.06 102 SER A O 1
ATOM 807 N N . MET A 1 103 ? -3.730 10.600 -2.419 1.00 95.88 103 MET A N 1
ATOM 808 C CA . MET A 1 103 ? -4.067 9.479 -1.549 1.00 95.88 103 MET A CA 1
ATOM 809 C C . MET A 1 103 ? -5.573 9.438 -1.355 1.00 95.88 103 MET A C 1
ATOM 811 O O . MET A 1 103 ? -6.204 10.466 -1.117 1.00 95.88 103 MET A O 1
ATOM 815 N N . ARG A 1 104 ? -6.135 8.237 -1.451 1.00 96.81 104 ARG A N 1
ATOM 816 C CA . ARG A 1 104 ? -7.549 7.955 -1.226 1.00 96.81 104 ARG A CA 1
ATOM 817 C C . ARG A 1 104 ? -7.697 7.006 -0.048 1.00 96.81 104 ARG A C 1
ATOM 819 O O . ARG A 1 104 ? -6.964 6.026 0.040 1.00 96.81 104 ARG A O 1
ATOM 826 N N . LEU A 1 105 ? -8.673 7.279 0.807 1.00 96.88 105 LEU A N 1
ATOM 827 C CA . LEU A 1 105 ? -9.103 6.387 1.875 1.00 96.88 105 LEU A CA 1
ATOM 828 C C . LEU A 1 105 ? -10.496 5.845 1.548 1.00 96.88 105 LEU A C 1
ATOM 830 O O . LEU A 1 105 ? -11.368 6.592 1.108 1.00 96.88 105 LEU A O 1
ATOM 834 N N . VAL A 1 106 ? -10.689 4.551 1.771 1.00 97.31 106 VAL A N 1
ATOM 835 C CA . VAL A 1 106 ? -12.001 3.917 1.922 1.00 97.31 106 VAL A CA 1
ATOM 836 C C . VAL A 1 106 ? -11.958 3.140 3.223 1.00 97.31 106 VAL A C 1
ATOM 838 O O . VAL A 1 106 ? -11.081 2.300 3.392 1.00 97.31 106 VAL A O 1
ATOM 841 N N . SER A 1 107 ? -12.852 3.436 4.154 1.00 96.56 107 SER A N 1
ATOM 842 C CA . SER A 1 107 ? -12.879 2.772 5.453 1.00 96.56 107 SER A CA 1
ATOM 843 C C . SER A 1 107 ? -14.294 2.772 6.005 1.00 96.56 107 SER A C 1
ATOM 845 O O . SER A 1 107 ? -15.033 3.738 5.800 1.00 96.56 107 SER A O 1
ATOM 847 N N . GLU A 1 108 ? -14.647 1.691 6.690 1.00 95.56 108 GLU A N 1
ATOM 848 C CA . GLU A 1 108 ? -15.926 1.531 7.370 1.00 95.56 108 GLU A CA 1
ATOM 849 C C . GLU A 1 108 ? -15.686 0.858 8.730 1.00 95.56 108 GLU A C 1
ATOM 851 O O . GLU A 1 108 ? -14.945 -0.133 8.791 1.00 95.56 108 GLU A O 1
ATOM 856 N N . PRO A 1 109 ? -16.266 1.379 9.831 1.00 94.69 109 PRO A N 1
ATOM 857 C CA . PRO A 1 109 ? -16.126 0.778 11.152 1.00 94.69 109 PRO A CA 1
ATOM 858 C C . PRO A 1 109 ? -16.463 -0.719 11.155 1.00 94.69 109 PRO A C 1
ATOM 860 O O . PRO A 1 109 ? -17.518 -1.137 10.692 1.00 94.69 109 PRO A O 1
ATOM 863 N N . GLY A 1 110 ? -15.550 -1.532 11.681 1.00 92.88 110 GLY A N 1
ATOM 864 C CA . GLY A 1 110 ? -15.676 -2.989 11.760 1.00 92.88 110 GLY A CA 1
ATOM 865 C C . GLY A 1 110 ? -15.375 -3.762 10.469 1.00 92.88 110 GLY A C 1
ATOM 866 O O . GLY A 1 110 ? -15.235 -4.980 10.542 1.00 92.88 110 GLY A O 1
ATOM 867 N N . LEU A 1 111 ? -15.239 -3.098 9.314 1.00 94.56 111 LEU A N 1
ATOM 868 C CA . LEU A 1 111 ? -14.883 -3.750 8.041 1.00 94.56 111 LEU A CA 1
ATOM 869 C C . LEU A 1 111 ? -13.416 -3.547 7.638 1.00 94.56 111 LEU A C 1
ATOM 871 O O . LEU A 1 111 ? -12.914 -4.258 6.765 1.00 94.56 111 LEU A O 1
ATOM 875 N N . GLY A 1 112 ? -12.729 -2.598 8.277 1.00 96.38 112 GLY A N 1
ATOM 876 C CA . GLY A 1 112 ? -11.326 -2.281 8.031 1.00 96.38 112 GLY A CA 1
ATOM 877 C C . GLY A 1 112 ? -11.124 -1.032 7.180 1.00 96.38 112 GLY A C 1
ATOM 878 O O . GLY A 1 112 ? -12.032 -0.218 6.994 1.00 96.38 112 GLY A O 1
ATOM 879 N N . SER A 1 113 ? -9.893 -0.839 6.710 1.00 97.38 113 SER A N 1
ATOM 880 C CA . SER A 1 113 ? -9.496 0.355 5.956 1.00 97.38 113 SER A CA 1
ATOM 881 C C . SER A 1 113 ? -8.702 0.013 4.704 1.00 97.38 113 SER A C 1
ATOM 883 O O . SER A 1 113 ? -8.005 -0.992 4.636 1.00 97.38 113 SER A O 1
ATOM 885 N N . SER A 1 114 ? -8.777 0.881 3.701 1.00 97.88 114 SER A N 1
ATOM 886 C CA . SER A 1 114 ? -8.016 0.798 2.460 1.00 97.88 114 SER A CA 1
ATOM 887 C C . SER A 1 114 ? -7.443 2.166 2.108 1.00 97.88 114 SER A C 1
ATOM 889 O O . SER A 1 114 ? -8.163 3.080 1.697 1.00 97.88 114 SER A O 1
ATOM 891 N N . PHE A 1 115 ? -6.128 2.306 2.263 1.00 98.06 115 PHE A N 1
ATOM 892 C CA . PHE A 1 115 ? -5.369 3.484 1.857 1.00 98.06 115 PHE A CA 1
ATOM 893 C C . PHE A 1 115 ? -4.737 3.228 0.493 1.00 98.06 115 PHE A C 1
ATOM 895 O O . PHE A 1 115 ? -3.975 2.280 0.320 1.00 98.06 115 PHE A O 1
ATOM 902 N N . THR A 1 116 ? -5.037 4.083 -0.481 1.00 98.25 116 THR A N 1
ATOM 903 C CA . THR A 1 116 ? -4.496 4.003 -1.841 1.00 98.25 116 THR A CA 1
ATOM 904 C C . THR A 1 116 ? -3.646 5.233 -2.130 1.00 98.25 116 THR A C 1
ATOM 906 O O . THR A 1 116 ? -4.182 6.334 -2.209 1.00 98.25 116 THR A O 1
ATOM 909 N N . LEU A 1 117 ? -2.334 5.052 -2.265 1.00 98.12 117 LEU A N 1
ATOM 910 C CA . LEU A 1 117 ? -1.359 6.069 -2.657 1.00 98.12 117 LEU A CA 1
ATOM 911 C C . LEU A 1 117 ? -1.190 6.047 -4.175 1.00 98.12 117 LEU A C 1
ATOM 913 O O . LEU A 1 117 ? -0.773 5.021 -4.699 1.00 98.12 117 LEU A O 1
ATOM 917 N N . TYR A 1 118 ? -1.424 7.168 -4.846 1.00 98.00 118 TYR A N 1
ATOM 918 C CA . TYR A 1 118 ? -1.173 7.351 -6.275 1.00 98.00 118 TYR A CA 1
ATOM 919 C C . TYR A 1 118 ? 0.089 8.187 -6.465 1.00 98.00 118 TYR A C 1
ATOM 921 O O . TYR A 1 118 ? 0.176 9.279 -5.898 1.00 98.00 118 TYR A O 1
ATOM 929 N N . LEU A 1 119 ? 1.040 7.707 -7.267 1.00 97.56 119 LEU A N 1
ATOM 930 C CA . LEU A 1 119 ? 2.240 8.462 -7.626 1.00 97.56 119 LEU A CA 1
ATOM 931 C C . LEU A 1 119 ? 2.525 8.381 -9.126 1.00 97.56 119 LEU A C 1
ATOM 933 O O . LEU A 1 119 ? 2.602 7.273 -9.667 1.00 97.56 119 LEU A O 1
ATOM 937 N N . PRO A 1 120 ? 2.740 9.529 -9.787 1.00 96.81 120 PRO A N 1
ATOM 938 C CA . PRO A 1 120 ? 3.368 9.555 -11.095 1.00 96.81 120 PRO A CA 1
ATOM 939 C C . PRO A 1 120 ? 4.876 9.310 -10.933 1.00 96.81 120 PRO A C 1
ATOM 941 O O . PRO A 1 120 ? 5.564 10.094 -10.284 1.00 96.81 120 PRO A O 1
ATOM 944 N N . LEU A 1 121 ? 5.397 8.238 -11.526 1.00 96.50 121 LEU A N 1
ATOM 945 C CA . LEU A 1 121 ? 6.833 7.946 -11.576 1.00 96.50 121 LEU A CA 1
ATOM 946 C C . LEU A 1 121 ? 7.365 8.062 -12.999 1.00 96.50 121 LEU A C 1
ATOM 948 O O . LEU A 1 121 ? 6.645 7.792 -13.959 1.00 96.50 121 LEU A O 1
ATOM 952 N N . GLU A 1 122 ? 8.632 8.435 -13.130 1.00 94.81 122 GLU A N 1
ATOM 953 C CA . GLU A 1 122 ? 9.293 8.558 -14.428 1.00 94.81 122 GLU A CA 1
ATOM 954 C C . GLU A 1 122 ? 9.743 7.192 -14.946 1.00 94.81 122 GLU A C 1
ATOM 956 O O . GLU A 1 122 ? 10.202 6.326 -14.195 1.00 94.81 122 GLU A O 1
ATOM 961 N N . GLN A 1 123 ? 9.607 6.991 -16.252 1.00 92.19 123 GLN A N 1
ATOM 962 C CA . GLN A 1 123 ? 10.073 5.788 -16.921 1.00 92.19 123 GLN A CA 1
ATOM 963 C C . GLN A 1 123 ? 11.580 5.826 -17.115 1.00 92.19 123 GLN A C 1
ATOM 965 O O . GLN A 1 123 ? 12.138 6.813 -17.591 1.00 92.19 123 GLN A O 1
ATOM 970 N N . VAL A 1 124 ? 12.232 4.707 -16.809 1.00 88.44 124 VAL A N 1
ATOM 971 C CA . VAL A 1 124 ? 13.638 4.506 -17.151 1.00 88.44 124 VAL A CA 1
ATOM 972 C C . VAL A 1 124 ? 13.698 4.005 -18.592 1.00 88.44 124 VAL A C 1
ATOM 974 O O . VAL A 1 124 ? 13.106 2.977 -18.920 1.00 88.44 124 VAL A O 1
ATOM 977 N N . ARG A 1 125 ? 14.358 4.765 -19.472 1.00 74.56 125 ARG A N 1
ATOM 978 C CA . ARG A 1 125 ? 14.480 4.438 -20.906 1.00 74.56 125 ARG A CA 1
ATOM 979 C C . ARG A 1 125 ? 15.634 3.475 -21.204 1.00 74.56 125 ARG A C 1
ATOM 981 O O . ARG A 1 125 ? 15.615 2.827 -22.249 1.00 74.56 125 ARG A O 1
ATOM 988 N N . ASP A 1 126 ? 16.582 3.338 -20.280 1.00 67.81 126 ASP A N 1
ATOM 989 C CA . ASP A 1 126 ? 17.739 2.462 -20.445 1.00 67.81 126 ASP A CA 1
ATOM 990 C C . ASP A 1 126 ? 17.437 1.007 -20.073 1.00 67.81 126 ASP A C 1
ATOM 992 O O . ASP A 1 126 ? 16.858 0.695 -19.032 1.00 67.81 126 ASP A O 1
ATOM 996 N N . LYS A 1 127 ? 17.850 0.104 -20.970 1.00 56.12 127 LYS A N 1
ATOM 997 C CA . LYS A 1 127 ? 17.618 -1.347 -20.901 1.00 56.12 127 LYS A CA 1
ATOM 998 C C . LYS A 1 127 ? 18.660 -2.103 -20.070 1.00 56.12 127 LYS A C 1
ATOM 1000 O O . LYS A 1 127 ? 18.548 -3.316 -19.937 1.00 56.12 127 LYS A O 1
ATOM 1005 N N . GLU A 1 128 ? 19.658 -1.421 -19.517 1.00 56.28 128 GLU A N 1
ATOM 1006 C CA . GLU A 1 128 ? 20.771 -2.042 -18.779 1.00 56.28 128 GLU A CA 1
ATOM 1007 C C . GLU A 1 128 ? 20.484 -2.231 -17.287 1.00 56.28 128 GLU A C 1
ATOM 1009 O O . GLU A 1 128 ? 21.388 -2.232 -16.454 1.00 56.28 128 GLU A O 1
ATOM 1014 N N . HIS A 1 129 ? 19.221 -2.415 -16.922 1.00 60.03 129 HIS A N 1
ATOM 1015 C CA . HIS A 1 129 ? 18.918 -2.883 -15.586 1.00 60.03 129 HIS A CA 1
ATOM 1016 C C . HIS A 1 129 ? 18.801 -4.406 -15.610 1.00 60.03 129 HIS A C 1
ATOM 1018 O O . HIS A 1 129 ? 17.832 -4.919 -16.177 1.00 60.03 129 HIS A O 1
ATOM 1024 N N . PRO A 1 130 ? 19.755 -5.146 -15.012 1.00 58.19 130 PRO A N 1
ATOM 1025 C CA . PRO A 1 130 ? 19.608 -6.585 -14.880 1.00 58.19 130 PRO A CA 1
ATOM 1026 C C . PRO A 1 130 ? 18.312 -6.861 -14.122 1.00 58.19 130 PRO A C 1
ATOM 1028 O O . PRO A 1 130 ? 18.057 -6.254 -13.076 1.00 58.19 130 PRO A O 1
ATOM 1031 N N . SER A 1 131 ? 17.478 -7.757 -14.651 1.00 60.59 131 SER A N 1
ATOM 1032 C CA . SER A 1 131 ? 16.339 -8.257 -13.891 1.00 60.59 131 SER A CA 1
ATOM 1033 C C . SER A 1 131 ? 16.891 -8.818 -12.572 1.00 60.59 131 SER A C 1
ATOM 1035 O O . SER A 1 131 ? 17.796 -9.654 -12.592 1.00 60.59 131 SER A O 1
ATOM 1037 N N . PRO A 1 132 ? 16.429 -8.327 -11.407 1.00 57.56 132 PRO A N 1
ATOM 1038 C CA . PRO A 1 132 ? 17.072 -8.612 -10.123 1.00 57.56 132 PRO A CA 1
ATOM 1039 C C . PRO A 1 132 ? 16.950 -10.081 -9.688 1.00 57.56 132 PRO A C 1
ATOM 1041 O O . PRO A 1 132 ? 17.543 -10.477 -8.688 1.00 57.56 132 PRO A O 1
ATOM 1044 N N . MET A 1 133 ? 16.186 -10.893 -10.421 1.00 61.03 133 MET A N 1
ATOM 1045 C CA . MET A 1 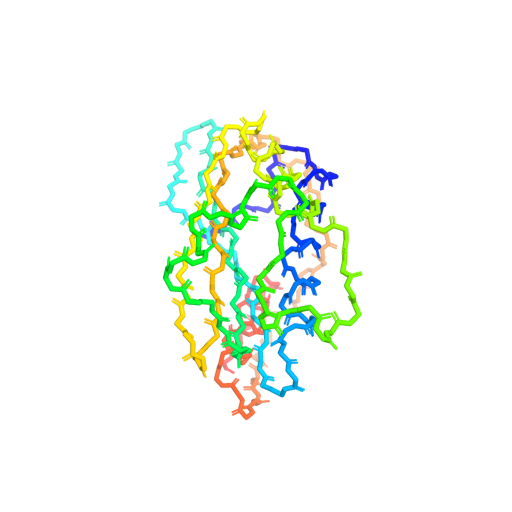133 ? 16.048 -12.330 -10.214 1.00 61.03 133 MET A CA 1
ATOM 1046 C C . MET A 1 133 ? 16.258 -13.060 -11.536 1.00 61.03 133 MET A C 1
ATOM 1048 O O . MET A 1 133 ? 15.794 -12.597 -12.573 1.00 61.03 133 MET A O 1
ATOM 1052 N N . GLY A 1 134 ? 16.965 -14.191 -11.478 1.00 64.88 134 GLY A N 1
ATOM 1053 C CA . GLY A 1 134 ? 17.172 -15.054 -12.637 1.00 64.88 134 GLY A CA 1
ATOM 1054 C C . GLY A 1 134 ? 15.870 -15.691 -13.119 1.00 64.88 134 GLY A C 1
ATOM 1055 O O . GLY A 1 134 ? 14.932 -15.880 -12.340 1.00 64.88 134 GLY A O 1
ATOM 1056 N N . ASP A 1 135 ? 15.838 -16.041 -14.401 1.00 76.62 135 ASP A N 1
ATOM 1057 C CA . ASP A 1 135 ? 14.694 -16.709 -15.011 1.00 76.62 135 ASP A CA 1
ATOM 1058 C C . ASP A 1 135 ? 14.541 -18.134 -14.455 1.00 76.62 135 ASP A C 1
ATOM 1060 O O . ASP A 1 135 ? 15.478 -18.938 -14.450 1.00 76.62 135 ASP A O 1
ATOM 1064 N N . LEU A 1 136 ? 13.337 -18.467 -13.991 1.00 80.44 136 LEU A N 1
ATOM 1065 C CA . LEU A 1 136 ? 12.927 -19.848 -13.779 1.00 80.44 136 LEU A CA 1
ATOM 1066 C C . LEU A 1 136 ? 12.836 -20.551 -15.135 1.00 80.44 136 LEU A C 1
ATOM 1068 O O . LEU A 1 136 ? 12.397 -19.985 -16.137 1.00 80.44 136 LEU A O 1
ATOM 1072 N N . ALA A 1 137 ? 13.170 -21.840 -15.147 1.00 77.62 137 ALA A N 1
ATOM 1073 C CA . ALA A 1 137 ? 12.850 -22.690 -16.285 1.00 77.62 137 ALA A CA 1
ATOM 1074 C C . ALA A 1 137 ? 11.324 -22.674 -16.552 1.00 77.62 137 ALA A C 1
ATOM 1076 O O . ALA A 1 137 ? 10.545 -22.556 -15.598 1.00 77.62 137 ALA A O 1
ATOM 1077 N N . PRO A 1 138 ? 10.871 -22.869 -17.809 1.00 80.75 138 PRO A N 1
ATOM 1078 C CA . PRO A 1 138 ? 9.455 -22.875 -18.209 1.00 80.75 138 PRO A CA 1
ATOM 1079 C C . PRO A 1 138 ? 8.685 -24.133 -17.742 1.00 80.75 138 PRO A C 1
ATOM 1081 O O . PRO A 1 138 ? 7.894 -24.750 -18.473 1.00 80.75 138 PRO A O 1
ATOM 1084 N N . SER A 1 139 ? 8.916 -24.530 -16.497 1.00 87.69 139 SER A N 1
ATOM 1085 C CA . SER A 1 139 ? 8.284 -25.633 -15.791 1.00 87.69 139 SER A CA 1
ATOM 1086 C C . SER A 1 139 ? 6.862 -25.271 -15.376 1.00 87.69 139 SER A C 1
ATOM 1088 O O . SER A 1 139 ? 6.537 -24.107 -15.133 1.00 87.69 139 SER A O 1
ATOM 1090 N N . VAL A 1 140 ? 6.007 -26.288 -15.297 1.00 93.94 140 VAL A N 1
ATOM 1091 C CA . VAL A 1 140 ? 4.652 -26.146 -14.759 1.00 93.94 140 VAL A CA 1
ATOM 1092 C C . VAL A 1 140 ? 4.731 -26.141 -13.234 1.00 93.94 140 VAL A C 1
ATOM 1094 O O . VAL A 1 140 ? 5.350 -27.029 -12.652 1.00 93.94 140 VAL A O 1
ATOM 1097 N N . VAL A 1 141 ? 4.112 -25.149 -12.593 1.00 94.38 141 VAL A N 1
ATOM 1098 C CA . VAL A 1 141 ? 4.054 -25.016 -11.130 1.00 94.38 141 VAL A CA 1
ATOM 1099 C C . VAL A 1 141 ? 2.595 -24.889 -10.710 1.00 94.38 141 VAL A C 1
ATOM 1101 O O . VAL A 1 141 ? 1.897 -24.004 -11.193 1.00 94.38 141 VAL A O 1
ATOM 1104 N N . TYR A 1 142 ? 2.131 -25.750 -9.808 1.00 94.69 142 TYR A N 1
ATOM 1105 C CA . TYR A 1 142 ? 0.788 -25.652 -9.232 1.00 94.69 142 TYR A CA 1
ATOM 1106 C C . TYR A 1 142 ? 0.872 -24.991 -7.861 1.00 94.69 142 TYR A C 1
ATOM 1108 O O . TYR A 1 142 ? 1.594 -25.475 -6.987 1.00 94.69 142 TYR A O 1
ATOM 1116 N N . VAL A 1 143 ? 0.145 -23.892 -7.667 1.00 94.44 143 VAL A N 1
ATOM 1117 C CA . VAL A 1 143 ? 0.126 -23.168 -6.394 1.00 94.44 143 VAL A CA 1
ATOM 1118 C C . VAL A 1 143 ? -1.137 -23.525 -5.623 1.00 94.44 143 VAL A C 1
ATOM 1120 O O . VAL A 1 143 ? -2.240 -23.105 -5.960 1.00 94.44 143 VAL A O 1
ATOM 1123 N N . VAL A 1 144 ? -0.969 -24.272 -4.534 1.00 94.25 144 VAL A N 1
ATOM 1124 C CA . VAL A 1 144 ? -2.065 -24.603 -3.619 1.00 94.25 144 VAL A CA 1
ATOM 1125 C C . VAL A 1 144 ? -2.036 -23.631 -2.447 1.00 94.25 144 VAL A C 1
ATOM 1127 O O . VAL A 1 144 ? -1.069 -23.581 -1.690 1.00 94.25 144 VAL A O 1
ATOM 1130 N N . SER A 1 145 ? -3.104 -22.853 -2.284 1.00 92.06 145 SER A N 1
ATOM 1131 C CA . SER A 1 145 ? -3.276 -21.959 -1.139 1.00 92.06 145 SER A CA 1
ATOM 1132 C C . SER A 1 145 ? -4.720 -22.006 -0.647 1.00 92.06 145 SER A C 1
ATOM 1134 O O . SER A 1 145 ? -5.631 -21.989 -1.477 1.00 92.06 145 SER A O 1
ATOM 1136 N N . PRO A 1 146 ? -4.960 -21.992 0.678 1.00 89.69 146 PRO A N 1
ATOM 1137 C CA . PRO A 1 146 ? -6.309 -21.811 1.212 1.00 89.69 146 PRO A CA 1
ATOM 1138 C C . PRO A 1 146 ? -6.878 -20.416 0.896 1.00 89.69 146 PRO A C 1
ATOM 1140 O O . PRO A 1 146 ? -8.081 -20.200 1.015 1.00 89.69 146 PRO A O 1
ATOM 1143 N N . LEU A 1 147 ? -6.031 -19.462 0.486 1.00 85.44 147 LEU A N 1
ATOM 1144 C CA . LEU A 1 147 ? -6.421 -18.104 0.129 1.00 85.44 147 LEU A CA 1
ATOM 1145 C C . LEU A 1 147 ? -6.189 -17.870 -1.365 1.00 85.44 147 LEU A C 1
ATOM 1147 O O . LEU A 1 147 ? -5.051 -17.757 -1.824 1.00 85.44 147 LEU A O 1
ATOM 1151 N N . ARG A 1 148 ? -7.283 -17.721 -2.120 1.00 86.62 148 ARG A N 1
ATOM 1152 C CA . ARG A 1 148 ? -7.253 -17.462 -3.570 1.00 86.62 148 ARG A CA 1
ATOM 1153 C C . ARG A 1 148 ? -6.350 -16.283 -3.947 1.00 86.62 148 ARG A C 1
ATOM 1155 O O . ARG A 1 148 ? -5.591 -16.366 -4.902 1.00 86.62 148 ARG A O 1
ATOM 1162 N N . GLU A 1 149 ? -6.393 -15.211 -3.163 1.00 83.19 149 GLU A N 1
ATOM 1163 C CA . GLU A 1 149 ? -5.608 -13.992 -3.396 1.00 83.19 149 GLU A CA 1
ATOM 1164 C C . GLU A 1 149 ? -4.092 -14.240 -3.292 1.00 83.19 149 GLU A C 1
ATOM 1166 O O . GLU A 1 149 ? -3.317 -13.625 -4.026 1.00 83.19 149 GLU A O 1
ATOM 1171 N N . LEU A 1 150 ? -3.661 -15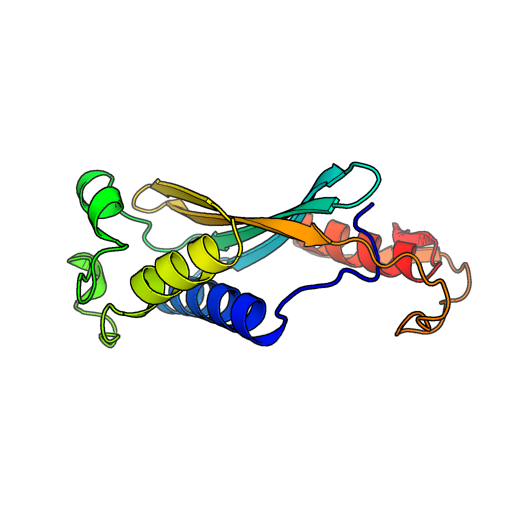.147 -2.403 1.00 86.06 150 LEU A N 1
ATOM 1172 C CA . LEU A 1 150 ? -2.256 -15.540 -2.285 1.00 86.06 150 LEU A CA 1
ATOM 1173 C C . LEU A 1 150 ? -1.835 -16.408 -3.465 1.00 86.06 150 LEU A C 1
ATOM 1175 O O . LEU A 1 150 ? -0.779 -16.155 -4.041 1.00 86.06 150 LEU A O 1
ATOM 1179 N N . ALA A 1 151 ? -2.664 -17.382 -3.855 1.00 91.50 151 ALA A N 1
ATOM 1180 C CA . ALA A 1 151 ? -2.401 -18.197 -5.039 1.00 91.50 151 ALA A CA 1
ATOM 1181 C C . ALA A 1 151 ? -2.239 -17.318 -6.289 1.00 91.50 151 ALA A C 1
ATOM 1183 O O . ALA A 1 151 ? -1.242 -17.429 -6.996 1.00 91.50 151 ALA A O 1
ATOM 1184 N N . GLU A 1 152 ? -3.151 -16.367 -6.510 1.00 89.25 152 GLU A N 1
ATOM 1185 C CA . GLU A 1 152 ? -3.075 -15.415 -7.624 1.00 89.25 152 GLU A CA 1
ATOM 1186 C C . GLU A 1 152 ? -1.800 -14.553 -7.572 1.00 89.25 152 GLU A C 1
ATOM 1188 O O . GLU A 1 152 ? -1.155 -14.349 -8.604 1.00 89.25 152 GLU A O 1
ATOM 1193 N N . CYS A 1 153 ? -1.401 -14.087 -6.381 1.00 86.81 153 CYS A N 1
ATOM 1194 C CA . CYS A 1 153 ? -0.173 -13.314 -6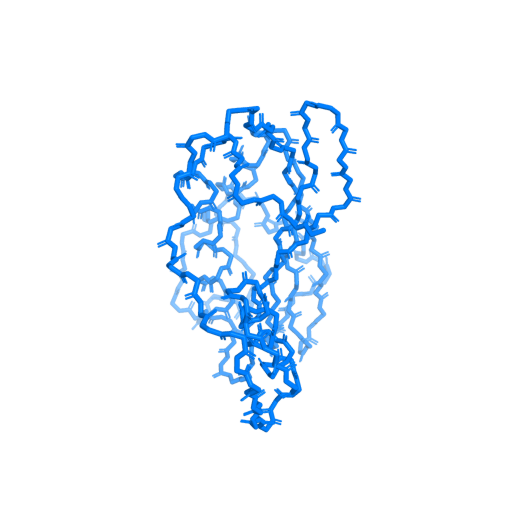.182 1.00 86.81 153 CYS A CA 1
ATOM 1195 C C . CYS A 1 153 ? 1.081 -14.129 -6.537 1.00 86.81 153 CYS A C 1
ATOM 1197 O O . CYS A 1 153 ? 1.898 -13.687 -7.349 1.00 86.81 153 CYS A O 1
ATOM 1199 N N . TYR A 1 154 ? 1.215 -15.337 -5.981 1.00 90.06 154 TYR A N 1
ATOM 1200 C CA . TYR A 1 154 ? 2.350 -16.220 -6.253 1.00 90.06 154 TYR A CA 1
ATOM 1201 C C . TYR A 1 154 ? 2.397 -16.655 -7.716 1.00 90.06 154 TYR A C 1
ATOM 1203 O O . TYR A 1 154 ? 3.460 -16.595 -8.327 1.00 90.06 154 TYR A O 1
ATOM 1211 N N . CYS A 1 155 ? 1.259 -17.011 -8.315 1.00 91.75 155 CYS A N 1
ATOM 1212 C CA . CYS A 1 155 ? 1.187 -17.320 -9.740 1.00 91.75 155 CYS A CA 1
ATOM 1213 C C . CYS A 1 155 ? 1.623 -16.128 -10.603 1.00 91.75 155 CYS A C 1
ATOM 1215 O O . CYS A 1 155 ? 2.313 -16.319 -11.602 1.00 91.75 155 CYS A O 1
ATOM 1217 N N . GLY A 1 156 ? 1.266 -14.898 -10.221 1.00 87.81 156 GLY A N 1
ATOM 1218 C CA . GLY A 1 156 ? 1.741 -13.683 -10.883 1.00 87.81 156 GLY A CA 1
ATOM 1219 C C . GLY A 1 156 ? 3.267 -13.546 -10.849 1.00 87.81 156 GLY A C 1
ATOM 1220 O O . GLY A 1 156 ? 3.879 -13.316 -11.892 1.00 87.81 156 GLY A O 1
ATOM 1221 N N . TRP A 1 157 ? 3.882 -13.742 -9.678 1.00 86.31 157 TRP A N 1
ATOM 1222 C CA . TRP A 1 157 ? 5.341 -13.707 -9.516 1.00 86.31 157 TRP A CA 1
ATOM 1223 C C . TRP A 1 157 ? 6.052 -14.822 -10.284 1.00 86.31 157 TRP A C 1
ATOM 1225 O O . TRP A 1 157 ? 6.985 -14.551 -11.031 1.00 86.31 157 TRP A O 1
ATOM 1235 N N . LEU A 1 158 ? 5.570 -16.060 -10.175 1.00 89.62 158 LEU A N 1
ATOM 1236 C CA . LEU A 1 158 ? 6.143 -17.214 -10.869 1.00 89.62 158 LEU A CA 1
ATOM 1237 C C . LEU A 1 158 ? 6.108 -17.047 -12.393 1.00 89.62 158 LEU A C 1
ATOM 1239 O O . LEU A 1 158 ? 7.096 -17.342 -13.061 1.00 89.62 158 LEU A O 1
ATOM 1243 N N . ARG A 1 159 ? 5.002 -16.526 -12.946 1.00 87.81 159 ARG A N 1
ATOM 1244 C CA . ARG A 1 159 ? 4.898 -16.213 -14.382 1.00 87.81 159 ARG A CA 1
ATOM 1245 C C . ARG A 1 159 ? 5.844 -15.096 -14.794 1.00 87.81 159 ARG A C 1
ATOM 1247 O O . ARG A 1 159 ? 6.422 -15.172 -15.872 1.00 87.81 159 ARG A O 1
ATOM 1254 N N . ARG A 1 160 ? 6.021 -14.075 -13.946 1.00 82.44 160 ARG A N 1
ATOM 1255 C CA . ARG A 1 160 ? 6.996 -13.002 -14.190 1.00 82.44 160 ARG A CA 1
ATOM 1256 C C . ARG A 1 160 ? 8.422 -13.543 -14.257 1.00 82.44 160 ARG A C 1
ATOM 1258 O O . ARG A 1 160 ? 9.198 -13.049 -15.058 1.00 82.44 160 ARG A O 1
ATOM 1265 N N . TRP A 1 161 ? 8.732 -14.570 -13.472 1.00 85.62 161 TRP A N 1
ATOM 1266 C CA . TRP A 1 161 ? 10.016 -15.264 -13.522 1.00 85.62 161 TRP A CA 1
ATOM 1267 C C . TRP A 1 161 ? 10.081 -16.373 -14.583 1.00 85.62 161 TRP A C 1
ATOM 1269 O O . TRP A 1 161 ? 11.043 -17.119 -14.586 1.00 85.62 161 TRP A O 1
ATOM 1279 N N . GLY A 1 162 ? 9.093 -16.527 -15.472 1.00 87.38 162 GLY A N 1
ATOM 1280 C CA . GLY A 1 162 ? 9.171 -17.460 -16.608 1.00 87.38 162 GLY A CA 1
ATOM 1281 C C . GLY A 1 162 ? 8.533 -18.842 -16.406 1.00 87.38 162 GLY A C 1
ATOM 1282 O O . GLY A 1 162 ? 8.460 -19.624 -17.356 1.00 87.38 162 GLY A O 1
ATOM 1283 N N . ALA A 1 163 ? 7.996 -19.155 -15.223 1.00 90.25 163 ALA A N 1
ATOM 1284 C CA . ALA A 1 163 ? 7.298 -20.421 -14.987 1.00 90.25 163 ALA A CA 1
ATOM 1285 C C . ALA A 1 163 ? 5.853 -20.418 -15.531 1.00 90.25 163 ALA A C 1
ATOM 1287 O O . ALA A 1 163 ? 5.174 -19.390 -15.598 1.00 90.25 163 ALA A O 1
ATOM 1288 N N . ARG A 1 164 ? 5.319 -21.604 -15.846 1.00 91.44 164 ARG A N 1
ATOM 1289 C CA . ARG A 1 164 ? 3.896 -21.810 -16.169 1.00 91.44 164 ARG A CA 1
ATOM 1290 C C . ARG A 1 164 ? 3.125 -22.128 -14.889 1.00 91.44 164 ARG A C 1
ATOM 1292 O O . ARG A 1 164 ? 2.926 -23.291 -14.549 1.00 91.44 164 ARG A O 1
ATOM 1299 N N . ALA A 1 165 ? 2.748 -21.085 -14.152 1.00 91.50 165 ALA A N 1
ATOM 1300 C CA . ALA A 1 165 ? 2.053 -21.240 -12.876 1.00 91.50 165 ALA A CA 1
ATOM 1301 C C . ALA A 1 165 ? 0.524 -21.332 -13.033 1.00 91.50 165 ALA A C 1
ATOM 1303 O O . ALA A 1 165 ? -0.066 -20.511 -13.752 1.00 91.50 165 ALA A O 1
ATOM 1304 N N . HIS A 1 166 ? -0.095 -22.281 -12.328 1.00 88.06 166 HIS A N 1
ATOM 1305 C CA . HIS A 1 166 ? -1.541 -22.518 -12.252 1.00 88.06 166 HIS A CA 1
ATOM 1306 C C . HIS A 1 166 ? -2.035 -22.386 -10.815 1.00 88.06 166 HIS A C 1
ATOM 1308 O O . HIS A 1 166 ? -1.427 -23.018 -9.920 1.00 88.06 166 HIS A O 1
#

Solvent-accessible surface area (backbone atoms only — not comparable to full-atom values): 9425 Å² total; per-residue (Å²): 132,74,76,95,60,65,48,74,64,64,68,59,54,49,51,38,52,51,44,55,51,50,50,41,58,73,48,30,91,62,84,56,75,47,80,47,79,50,64,81,47,71,68,97,55,40,32,34,33,35,41,34,46,34,27,42,15,54,36,44,53,79,87,53,59,83,47,51,51,37,71,58,39,71,60,77,88,46,65,86,50,87,68,71,79,24,43,59,48,25,50,35,53,53,54,35,52,76,50,71,27,51,75,48,78,49,53,40,65,68,64,5,36,34,42,34,42,36,38,61,32,36,59,60,87,72,82,87,64,75,71,95,62,76,76,46,67,76,46,80,41,78,58,88,54,100,44,66,70,57,31,55,50,51,33,52,52,39,39,73,31,44,24,48,47,83

Mean predicted aligned error: 6.48 Å